Protein AF-A0A2R6DWT8-F1 (afdb_monomer)

Secondary structure (DSSP, 8-state):
-HHHHHHHHHHHHHHHHHHHHS-S--TT--------TTSPP----STTSHHHHHHHHHHHHHHHHHHHHH-TT----SSSTT-SS-----PPP------------

Foldseek 3Di:
DQVQLLVLLLQLLQVLCCVLAVGRDFQCSDDDDDDDPPDDDDDDDHLPDPSNVVSSVVSNVVNVVVQCVQCVVSPHDPDPVRHPPGDDDPDDDDDDDDPDPCPDD

Mean predicted aligned error: 8.73 Å

Radius of gyration: 18.14 Å; Cα contacts (8 Å, |Δi|>4): 80; chains: 1; bounding box: 39×52×40 Å

pLDDT: mean 83.44, std 11.25, range [50.41, 97.12]

Structure (mmCIF, N/CA/C/O backbone):
data_AF-A0A2R6DWT8-F1
#
_entry.id   AF-A0A2R6DWT8-F1
#
loop_
_atom_site.group_PDB
_atom_site.id
_atom_site.type_symbol
_atom_site.label_atom_id
_atom_site.label_alt_id
_atom_site.label_comp_id
_atom_site.label_asym_id
_atom_site.label_entity_id
_atom_site.label_seq_id
_atom_site.pdbx_PDB_ins_code
_atom_site.Cartn_x
_atom_site.Cartn_y
_atom_site.Cartn_z
_atom_site.occupancy
_atom_site.B_iso_or_equiv
_atom_site.auth_seq_id
_atom_site.auth_comp_id
_atom_site.auth_asym_id
_atom_site.auth_atom_id
_atom_site.pdbx_PDB_model_num
ATOM 1 N N . ALA A 1 1 ? 13.412 4.418 -10.534 1.00 82.25 1 ALA A N 1
ATOM 2 C CA . ALA A 1 1 ? 12.204 3.574 -10.669 1.00 82.25 1 ALA A CA 1
ATOM 3 C C . ALA A 1 1 ? 11.811 2.914 -9.344 1.00 82.25 1 ALA A C 1
ATOM 5 O O . ALA A 1 1 ? 10.728 3.207 -8.861 1.00 82.25 1 ALA A O 1
ATOM 6 N N . LEU A 1 2 ? 12.677 2.105 -8.716 1.00 87.69 2 LEU A N 1
ATOM 7 C CA . LEU A 1 2 ? 12.365 1.394 -7.462 1.00 87.69 2 LEU A CA 1
ATOM 8 C C . LEU A 1 2 ? 11.871 2.289 -6.315 1.00 87.69 2 LEU A C 1
ATOM 10 O O . LEU A 1 2 ? 10.858 1.979 -5.703 1.00 87.69 2 LEU A O 1
ATOM 14 N N . ALA A 1 3 ? 12.520 3.432 -6.072 1.00 89.31 3 ALA A N 1
ATOM 15 C CA . ALA A 1 3 ? 12.063 4.389 -5.057 1.00 89.31 3 ALA A CA 1
ATOM 16 C C . ALA A 1 3 ? 10.628 4.889 -5.319 1.00 89.31 3 ALA A C 1
ATOM 18 O O . ALA A 1 3 ? 9.818 4.979 -4.401 1.00 89.31 3 ALA A O 1
ATOM 19 N N . ASN A 1 4 ? 10.277 5.133 -6.586 1.00 90.69 4 ASN A N 1
ATOM 20 C CA . ASN A 1 4 ? 8.916 5.518 -6.962 1.00 90.69 4 ASN A CA 1
ATOM 21 C C . ASN A 1 4 ? 7.932 4.361 -6.730 1.00 90.69 4 ASN A C 1
ATOM 23 O O . ASN A 1 4 ? 6.783 4.602 -6.381 1.00 90.69 4 ASN A O 1
ATOM 27 N N . LEU A 1 5 ? 8.365 3.108 -6.907 1.00 91.31 5 LEU A N 1
ATOM 28 C CA . LEU A 1 5 ? 7.513 1.940 -6.687 1.00 91.31 5 LEU A CA 1
ATOM 29 C C . LEU A 1 5 ? 7.262 1.723 -5.190 1.00 91.31 5 LEU A C 1
ATOM 31 O O . LEU A 1 5 ? 6.131 1.447 -4.802 1.00 91.31 5 LEU A O 1
ATOM 35 N N . VAL A 1 6 ? 8.279 1.952 -4.350 1.00 93.56 6 VAL A N 1
ATOM 36 C CA . VAL A 1 6 ? 8.127 2.022 -2.887 1.00 93.56 6 VAL A CA 1
ATOM 37 C C . VAL A 1 6 ? 7.101 3.092 -2.508 1.00 93.56 6 VAL A C 1
ATOM 39 O O . VAL A 1 6 ? 6.204 2.804 -1.723 1.00 93.56 6 VAL A O 1
ATOM 42 N N . ALA A 1 7 ? 7.179 4.290 -3.098 1.00 92.56 7 ALA A N 1
ATOM 43 C CA . ALA A 1 7 ? 6.215 5.358 -2.833 1.00 92.56 7 ALA A CA 1
ATOM 44 C C . ALA A 1 7 ? 4.779 4.971 -3.235 1.00 92.56 7 ALA A C 1
ATOM 46 O O . ALA A 1 7 ? 3.865 5.131 -2.432 1.00 92.56 7 ALA A O 1
ATOM 47 N N . VAL A 1 8 ? 4.579 4.392 -4.426 1.00 93.50 8 VAL A N 1
ATOM 48 C CA . VAL A 1 8 ? 3.257 3.916 -4.883 1.00 93.50 8 VAL A CA 1
ATOM 49 C C . VAL A 1 8 ? 2.700 2.827 -3.963 1.00 93.50 8 VAL A C 1
ATOM 51 O O . VAL A 1 8 ? 1.513 2.838 -3.635 1.00 93.50 8 VAL A O 1
ATOM 54 N N . ALA A 1 9 ? 3.543 1.889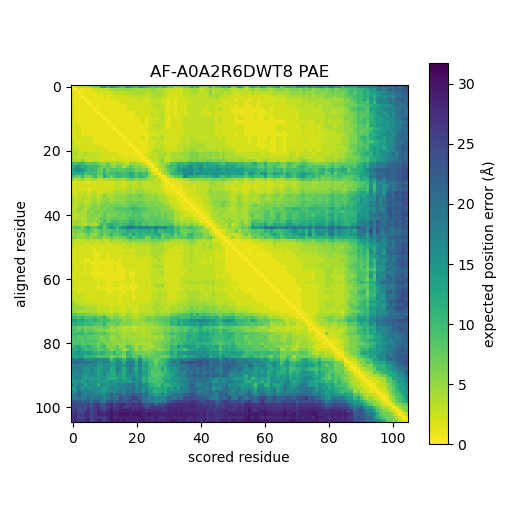 -3.528 1.00 94.12 9 ALA A N 1
ATOM 55 C CA . ALA A 1 9 ? 3.139 0.831 -2.612 1.00 94.12 9 ALA A CA 1
ATOM 56 C C . ALA A 1 9 ? 2.796 1.377 -1.214 1.00 94.12 9 ALA A C 1
ATOM 58 O O . ALA A 1 9 ? 1.779 0.987 -0.644 1.00 94.12 9 ALA A O 1
ATOM 59 N N . ALA A 1 10 ? 3.589 2.312 -0.683 1.00 93.56 10 ALA A N 1
ATOM 60 C CA . ALA A 1 10 ? 3.314 2.967 0.594 1.00 93.56 10 ALA A CA 1
ATOM 61 C C . ALA A 1 10 ? 2.007 3.779 0.552 1.00 93.56 10 ALA A C 1
ATOM 63 O O . ALA A 1 10 ? 1.179 3.645 1.451 1.00 93.56 10 ALA A O 1
ATOM 64 N N . GLU A 1 11 ? 1.772 4.546 -0.519 1.00 94.69 11 GLU A N 1
ATOM 65 C CA . GLU A 1 11 ? 0.519 5.281 -0.740 1.00 94.69 11 GLU A CA 1
ATOM 66 C C . GLU A 1 11 ? -0.683 4.328 -0.789 1.00 94.69 11 GLU A C 1
ATOM 68 O O . GLU A 1 11 ? -1.686 4.546 -0.110 1.00 94.69 11 GLU A O 1
ATOM 73 N N . ALA A 1 12 ? -0.579 3.234 -1.552 1.00 94.94 12 ALA A N 1
ATOM 74 C CA . ALA A 1 12 ? -1.647 2.246 -1.664 1.00 94.94 12 ALA A CA 1
ATOM 75 C C . ALA A 1 12 ? -1.954 1.560 -0.328 1.00 94.94 12 ALA A C 1
ATOM 77 O O . ALA A 1 12 ? -3.128 1.358 -0.004 1.00 94.94 12 ALA A O 1
ATOM 78 N N . LYS A 1 13 ? -0.916 1.223 0.449 1.00 93.62 13 LYS A N 1
ATOM 79 C CA . LYS A 1 13 ? -1.052 0.644 1.788 1.00 93.62 13 LYS A CA 1
ATOM 80 C C . LYS A 1 13 ? -1.790 1.614 2.704 1.00 93.62 13 LYS A C 1
ATOM 82 O O . LYS A 1 13 ? -2.801 1.232 3.287 1.00 93.62 13 LYS A O 1
ATOM 87 N N . ALA A 1 14 ? -1.322 2.860 2.775 1.00 93.56 14 ALA A N 1
ATOM 88 C CA . ALA A 1 14 ? -1.888 3.870 3.657 1.00 93.56 14 ALA A CA 1
ATOM 89 C C . ALA A 1 14 ? -3.342 4.204 3.304 1.00 93.56 14 ALA A C 1
ATOM 91 O O . ALA A 1 14 ? -4.203 4.223 4.179 1.00 93.56 14 ALA A O 1
ATOM 92 N N . ALA A 1 15 ? -3.638 4.388 2.014 1.00 95.69 15 ALA A N 1
ATOM 93 C CA . ALA A 1 15 ? -4.994 4.648 1.540 1.00 95.69 15 ALA A CA 1
ATOM 94 C C . ALA A 1 15 ? -5.945 3.475 1.823 1.00 95.69 15 ALA A C 1
ATOM 96 O O . ALA A 1 15 ? -7.103 3.695 2.171 1.00 95.69 15 ALA A O 1
ATOM 97 N N . THR A 1 16 ? -5.467 2.234 1.687 1.00 95.06 16 THR A N 1
ATOM 98 C CA . THR A 1 16 ? -6.282 1.046 1.979 1.00 95.06 16 THR A CA 1
ATOM 99 C C . THR A 1 16 ? -6.530 0.914 3.478 1.00 95.06 16 THR A C 1
ATOM 101 O O . THR A 1 16 ? -7.676 0.759 3.873 1.00 95.06 16 THR A O 1
ATOM 104 N N . LEU A 1 17 ? -5.500 1.037 4.320 1.00 92.19 17 LEU A N 1
ATOM 105 C CA . LEU A 1 17 ? -5.673 1.000 5.776 1.00 92.19 17 LEU A CA 1
ATOM 106 C C . LEU A 1 17 ? -6.638 2.088 6.251 1.00 92.19 17 LEU A C 1
ATOM 108 O O . LEU A 1 17 ? -7.584 1.784 6.968 1.00 92.19 17 LEU A O 1
ATOM 112 N N . LEU A 1 18 ? -6.469 3.323 5.766 1.00 93.00 18 LEU A N 1
ATOM 113 C CA . LEU A 1 18 ? -7.353 4.431 6.117 1.00 93.00 18 LEU A CA 1
ATOM 114 C C . LEU A 1 18 ? -8.812 4.134 5.751 1.00 93.00 18 LEU A C 1
ATOM 116 O O . LEU A 1 18 ? -9.706 4.441 6.533 1.00 93.00 18 LEU A O 1
ATOM 120 N N . ALA A 1 19 ? -9.052 3.535 4.583 1.00 94.81 19 ALA A N 1
ATOM 121 C CA . ALA A 1 19 ? -10.397 3.199 4.127 1.00 94.81 19 ALA A CA 1
ATOM 122 C C . ALA A 1 19 ? -11.044 2.057 4.929 1.00 94.81 19 ALA A C 1
ATOM 124 O O . ALA A 1 19 ? -12.252 2.086 5.139 1.00 94.81 19 ALA A O 1
ATOM 125 N N . GLU A 1 20 ? -10.265 1.060 5.353 1.00 93.06 20 GLU A N 1
ATOM 126 C CA . GLU A 1 20 ? -10.785 -0.121 6.056 1.00 93.06 20 GLU A CA 1
ATOM 127 C C . GLU A 1 20 ? -10.908 0.111 7.573 1.00 93.06 20 GLU A C 1
ATOM 129 O O . GLU A 1 20 ? -11.838 -0.393 8.194 1.00 93.06 20 GLU A O 1
ATOM 134 N N . THR A 1 21 ? -9.989 0.869 8.183 1.00 89.31 21 THR A N 1
ATOM 135 C CA . THR A 1 21 ? -9.87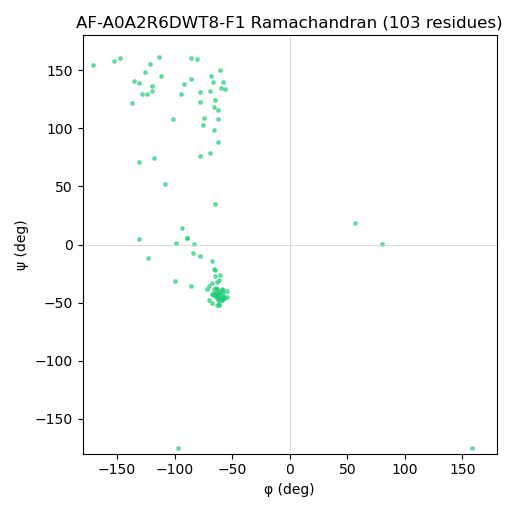0 0.972 9.651 1.00 89.31 21 THR A CA 1
ATOM 136 C C . THR A 1 21 ? -9.978 2.395 10.194 1.00 89.31 21 THR A C 1
ATOM 138 O O . THR A 1 21 ? -10.074 2.574 11.404 1.00 89.31 21 THR A O 1
ATOM 141 N N . GLY A 1 22 ? -9.932 3.419 9.337 1.00 89.81 22 GLY A N 1
ATOM 142 C CA . GLY A 1 22 ? -9.845 4.818 9.764 1.00 89.81 22 GLY A CA 1
ATOM 143 C C . GLY A 1 22 ? -8.436 5.276 10.164 1.00 89.81 22 GLY A C 1
ATOM 144 O O . GLY A 1 22 ? -8.255 6.450 10.485 1.00 89.81 22 GLY A O 1
ATOM 145 N N . PHE A 1 23 ? -7.422 4.404 10.086 1.00 86.50 23 PHE A N 1
ATOM 146 C CA . PHE A 1 23 ? -6.028 4.729 10.409 1.00 86.50 23 PHE A CA 1
ATOM 147 C C . PHE A 1 23 ? -5.114 4.513 9.195 1.00 86.50 23 PHE A C 1
ATOM 149 O O . PHE A 1 23 ? -5.167 3.456 8.576 1.00 86.50 23 PHE A O 1
ATOM 156 N N . PRO A 1 24 ? -4.231 5.465 8.841 1.00 85.00 24 PRO A N 1
ATOM 157 C CA . PRO A 1 24 ? -3.460 5.400 7.598 1.00 85.00 24 PRO A CA 1
ATOM 158 C C . PRO A 1 24 ? -2.198 4.533 7.678 1.00 85.00 24 PRO A C 1
ATOM 160 O O . PRO A 1 24 ? -1.459 4.462 6.702 1.00 85.00 24 PRO A O 1
ATOM 163 N N . GLY A 1 25 ? -1.897 3.913 8.816 1.00 76.25 25 GLY A N 1
ATOM 164 C CA . GLY A 1 25 ? -0.606 3.265 9.012 1.00 76.25 25 GLY A CA 1
ATOM 165 C C . GLY A 1 25 ? -0.655 2.113 9.993 1.00 76.25 25 GLY A C 1
ATOM 166 O O . GLY A 1 25 ? -1.539 2.025 10.846 1.00 76.25 25 GLY A O 1
ATOM 167 N N . THR A 1 26 ? 0.332 1.234 9.860 1.00 70.94 26 THR A N 1
ATOM 168 C CA . THR A 1 26 ? 0.71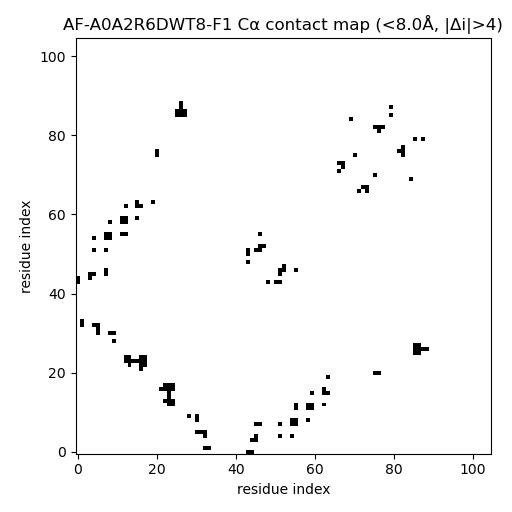3 0.312 10.922 1.00 70.94 26 THR A CA 1
ATOM 169 C C . THR A 1 26 ? 2.097 0.681 11.407 1.00 70.94 26 THR A C 1
ATOM 171 O O . THR A 1 26 ? 2.902 1.318 10.748 1.00 70.94 26 THR A O 1
ATOM 174 N N . THR A 1 27 ? 2.456 0.219 12.578 1.00 64.12 27 THR A N 1
ATOM 175 C CA . THR A 1 27 ? 3.738 0.582 13.182 1.00 64.12 27 THR A CA 1
ATOM 176 C C . THR A 1 27 ? 4.960 0.025 12.459 1.00 64.12 27 THR A C 1
ATOM 178 O O . THR A 1 27 ? 6.090 0.436 12.705 1.00 64.12 27 THR A O 1
ATOM 181 N N . THR A 1 28 ? 4.746 -0.939 11.568 1.00 64.69 28 THR A N 1
ATOM 182 C CA . THR A 1 28 ? 5.760 -1.491 10.673 1.00 64.69 28 THR A CA 1
ATOM 183 C C . THR A 1 28 ? 5.473 -1.016 9.251 1.00 64.69 28 THR A C 1
ATOM 185 O O . THR A 1 28 ? 5.389 -1.826 8.336 1.00 64.69 28 THR A O 1
ATOM 188 N N . ASP A 1 29 ? 5.299 0.290 9.025 1.00 69.00 29 ASP A N 1
ATOM 189 C CA . ASP A 1 29 ? 5.157 0.899 7.686 1.00 69.00 29 ASP A CA 1
ATOM 190 C C . ASP A 1 29 ? 6.421 0.777 6.803 1.00 69.00 29 ASP A C 1
ATOM 192 O O . ASP A 1 29 ? 6.743 1.639 5.993 1.00 69.00 29 ASP A O 1
ATOM 196 N N . ALA A 1 30 ? 7.140 -0.339 6.925 1.00 81.88 30 ALA A N 1
ATOM 197 C CA . ALA A 1 30 ? 8.207 -0.743 6.041 1.00 81.88 30 ALA A CA 1
ATOM 198 C C . ALA A 1 30 ? 7.625 -1.326 4.747 1.00 81.88 30 ALA A C 1
ATOM 200 O O . ALA A 1 30 ? 6.764 -2.208 4.759 1.00 81.88 30 ALA A O 1
ATOM 201 N N . VAL A 1 31 ? 8.152 -0.845 3.626 1.00 88.62 31 VAL A N 1
ATOM 202 C CA . VAL A 1 31 ? 7.897 -1.374 2.289 1.00 88.62 31 VAL A CA 1
ATOM 203 C C . VAL A 1 31 ? 9.245 -1.718 1.678 1.00 88.62 31 VAL A C 1
ATOM 205 O O . VAL A 1 31 ? 10.159 -0.895 1.669 1.00 88.62 31 VAL A O 1
ATOM 208 N N . VAL A 1 32 ? 9.361 -2.935 1.158 1.00 89.81 32 VAL A N 1
ATOM 209 C CA . VAL A 1 32 ? 10.538 -3.395 0.421 1.00 89.81 32 VAL A CA 1
ATOM 210 C C . VAL A 1 32 ? 1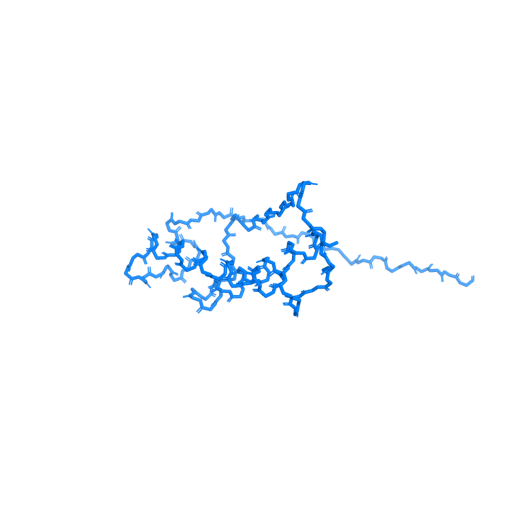0.095 -3.761 -0.985 1.00 89.81 32 VAL A C 1
ATOM 212 O O . VAL A 1 32 ? 9.060 -4.396 -1.172 1.00 89.81 32 VAL A O 1
ATOM 215 N N . VAL A 1 33 ? 10.883 -3.349 -1.971 1.00 90.69 33 VAL A N 1
ATOM 216 C CA . VAL A 1 33 ? 10.669 -3.675 -3.379 1.00 90.69 33 VAL A CA 1
ATOM 217 C C . VAL A 1 33 ? 11.974 -4.232 -3.926 1.00 90.69 33 VAL A C 1
ATOM 219 O O . VAL A 1 33 ? 13.027 -3.619 -3.761 1.00 90.69 33 VAL A O 1
ATOM 222 N N . GLY A 1 34 ? 11.889 -5.387 -4.577 1.00 89.00 34 GLY A N 1
ATOM 223 C CA . GLY A 1 34 ? 12.981 -5.996 -5.326 1.00 89.00 34 GLY A CA 1
ATOM 224 C C . GLY A 1 34 ? 12.582 -6.190 -6.785 1.00 89.00 34 GLY A C 1
ATOM 225 O O . GLY A 1 34 ? 11.397 -6.288 -7.099 1.00 89.00 34 GLY A O 1
ATOM 226 N N . CYS A 1 35 ? 13.578 -6.244 -7.663 1.00 88.56 35 CYS A N 1
ATOM 227 C CA . CYS A 1 35 ? 13.413 -6.690 -9.042 1.00 88.56 35 CYS A CA 1
ATOM 228 C C . CYS A 1 35 ? 14.151 -8.013 -9.220 1.00 88.56 35 CYS A C 1
ATOM 230 O O . CYS A 1 35 ? 15.217 -8.202 -8.633 1.00 88.56 35 CYS A O 1
ATOM 232 N N . ASP A 1 36 ? 13.589 -8.891 -10.044 1.00 89.44 36 ASP A N 1
ATOM 233 C CA . ASP A 1 36 ? 14.302 -10.056 -10.557 1.00 89.44 36 ASP A CA 1
ATOM 234 C C . ASP A 1 36 ? 15.450 -9.569 -11.464 1.00 89.44 36 ASP A C 1
ATOM 236 O O . ASP A 1 36 ? 15.166 -8.869 -12.442 1.00 89.44 36 ASP A O 1
ATOM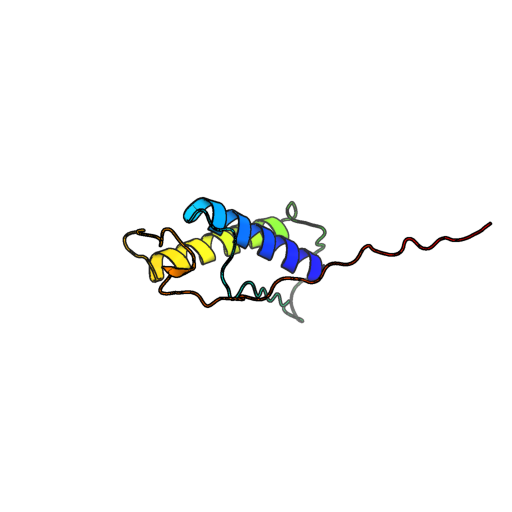 240 N N . PRO A 1 37 ? 16.727 -9.855 -11.139 1.00 88.19 37 PRO A N 1
ATOM 241 C CA . PRO A 1 37 ? 17.858 -9.406 -11.946 1.00 88.19 37 PRO A CA 1
ATOM 242 C C . PRO A 1 37 ? 17.887 -10.034 -13.346 1.00 88.19 37 PRO A C 1
ATOM 244 O O . PRO A 1 37 ? 18.483 -9.436 -14.240 1.00 88.19 37 PRO A O 1
ATOM 247 N N . ASP A 1 38 ? 17.236 -11.187 -13.535 1.00 93.06 38 ASP A N 1
ATOM 248 C CA . ASP A 1 38 ? 17.165 -11.904 -14.812 1.00 93.06 38 ASP A CA 1
ATOM 249 C C . ASP A 1 38 ? 15.841 -11.637 -15.563 1.00 93.06 38 ASP A C 1
ATOM 251 O O . ASP A 1 38 ? 15.606 -12.188 -16.640 1.00 93.06 38 ASP A O 1
ATOM 255 N N . GLY A 1 39 ? 14.961 -10.797 -15.005 1.00 87.50 39 GLY A N 1
ATOM 256 C CA . GLY A 1 39 ? 13.651 -10.478 -15.572 1.00 87.50 39 GLY A CA 1
ATOM 257 C C . GLY A 1 39 ? 13.681 -9.430 -16.692 1.00 87.50 39 GLY A C 1
ATOM 258 O O . GLY A 1 39 ? 14.595 -8.612 -16.797 1.00 87.50 39 GLY A O 1
ATOM 259 N N . GLU A 1 40 ? 12.619 -9.406 -17.505 1.00 88.12 40 GLU A N 1
ATOM 260 C CA . GLU A 1 40 ? 12.465 -8.433 -18.594 1.00 88.12 40 GLU A CA 1
ATOM 261 C C . GLU A 1 40 ? 12.342 -6.987 -18.065 1.00 88.12 40 GLU A C 1
ATOM 263 O O . GLU A 1 40 ? 11.436 -6.689 -17.274 1.00 88.12 40 GLU A O 1
ATOM 268 N N . PRO A 1 41 ? 13.205 -6.050 -18.507 1.00 83.88 41 PRO A N 1
ATOM 269 C CA . PRO A 1 41 ? 13.133 -4.659 -18.082 1.00 83.88 41 PRO A CA 1
ATOM 270 C C . PRO A 1 41 ? 11.868 -3.965 -18.587 1.00 83.88 41 PRO A C 1
ATOM 272 O O . PRO A 1 41 ? 11.490 -4.071 -19.752 1.00 83.88 41 PRO A O 1
ATOM 275 N N . ALA A 1 42 ? 11.260 -3.146 -17.734 1.00 83.88 42 ALA A N 1
ATOM 276 C CA . ALA A 1 42 ? 10.089 -2.358 -18.089 1.00 83.88 42 ALA A CA 1
ATOM 277 C C . ALA A 1 42 ? 10.214 -0.918 -17.583 1.00 83.88 42 ALA A C 1
ATOM 279 O O . ALA A 1 42 ? 10.702 -0.648 -16.482 1.00 83.88 42 ALA A O 1
ATOM 280 N N . ALA A 1 43 ? 9.763 0.028 -18.407 1.00 79.44 43 ALA A N 1
ATOM 281 C CA . ALA A 1 43 ? 9.756 1.435 -18.041 1.00 79.44 43 ALA A CA 1
ATOM 282 C C . ALA A 1 43 ? 8.713 1.697 -16.945 1.00 79.44 43 ALA A C 1
ATOM 284 O O . ALA A 1 43 ? 7.552 1.303 -17.057 1.00 79.44 43 ALA A O 1
ATOM 285 N N . PHE A 1 44 ? 9.123 2.413 -15.899 1.00 78.31 44 PHE A N 1
ATOM 286 C CA . PHE A 1 44 ? 8.253 2.770 -14.785 1.00 78.31 44 PHE A CA 1
ATOM 287 C C . PHE A 1 44 ? 8.453 4.229 -14.372 1.00 78.31 44 PHE A C 1
ATOM 289 O O . PHE A 1 44 ? 9.554 4.624 -13.979 1.00 78.31 44 PHE A O 1
ATOM 296 N N . SER A 1 45 ? 7.370 5.011 -14.415 1.00 72.44 45 SER A N 1
ATOM 297 C CA . SER A 1 45 ? 7.357 6.424 -14.012 1.00 72.44 45 SER A CA 1
ATOM 298 C C . SER A 1 45 ? 6.214 6.809 -13.064 1.00 72.44 45 SER A C 1
ATOM 300 O O . SER A 1 45 ? 6.114 7.980 -12.710 1.00 72.44 45 SER A O 1
ATOM 302 N N . GLY A 1 46 ? 5.380 5.868 -12.598 1.00 75.75 46 GLY A N 1
ATOM 303 C CA . GLY A 1 46 ? 4.312 6.192 -11.646 1.00 75.75 46 GLY A CA 1
ATOM 304 C C . GLY A 1 46 ? 3.154 5.197 -11.585 1.00 75.75 46 GLY A C 1
ATOM 305 O O . GLY A 1 46 ? 3.157 4.153 -12.240 1.00 75.75 46 GLY A O 1
ATOM 306 N N . SER A 1 47 ? 2.144 5.550 -10.789 1.00 72.25 47 SER A N 1
ATOM 307 C CA . SER A 1 47 ? 0.989 4.709 -10.440 1.00 72.25 47 SER A CA 1
ATOM 308 C C . SER A 1 47 ? 0.054 4.369 -11.606 1.00 72.25 47 SER A C 1
ATOM 310 O O . SER A 1 47 ? -0.661 3.379 -11.514 1.00 72.25 47 SER A O 1
ATOM 312 N N . ALA A 1 48 ? 0.072 5.146 -12.694 1.00 80.56 48 ALA A N 1
ATOM 313 C CA . ALA A 1 48 ? -0.745 4.920 -13.894 1.00 80.56 48 ALA A CA 1
ATOM 314 C C . ALA A 1 48 ? -0.077 4.008 -14.946 1.00 80.56 48 ALA A C 1
ATOM 316 O O . ALA A 1 48 ? -0.578 3.857 -16.056 1.00 80.56 48 ALA A O 1
ATOM 317 N N . THR A 1 49 ? 1.081 3.430 -14.626 1.00 88.19 49 THR A N 1
ATOM 318 C CA . THR A 1 49 ? 1.723 2.407 -15.465 1.00 88.19 49 THR A CA 1
ATOM 319 C C . THR A 1 49 ? 1.175 1.023 -15.124 1.00 88.19 49 THR A C 1
ATOM 321 O O . THR A 1 49 ? 0.696 0.823 -14.012 1.00 88.19 49 THR A O 1
ATOM 324 N N . ALA A 1 50 ? 1.329 0.040 -16.017 1.00 88.38 50 ALA A N 1
ATOM 325 C CA . ALA A 1 50 ? 0.921 -1.342 -15.738 1.00 88.38 50 ALA A CA 1
ATOM 326 C C . ALA A 1 50 ? 1.550 -1.898 -14.443 1.00 88.38 50 ALA A C 1
ATOM 328 O O . ALA A 1 50 ? 0.872 -2.537 -13.643 1.00 88.38 50 ALA A O 1
ATOM 329 N N . ILE A 1 51 ? 2.831 -1.592 -14.189 1.00 89.88 51 ILE A N 1
ATOM 330 C CA . ILE A 1 51 ? 3.513 -1.977 -12.941 1.00 89.88 51 ILE A CA 1
ATOM 331 C C . ILE A 1 51 ? 2.912 -1.245 -11.738 1.00 89.88 51 ILE A C 1
ATOM 333 O O . ILE A 1 51 ? 2.695 -1.851 -10.692 1.00 89.88 51 ILE A O 1
ATOM 337 N N . GLY A 1 52 ? 2.648 0.058 -11.872 1.00 91.06 52 GLY A N 1
ATOM 338 C CA . GLY A 1 52 ? 2.048 0.863 -10.810 1.00 91.06 52 GLY A CA 1
ATOM 339 C C . GLY A 1 52 ? 0.648 0.383 -10.438 1.00 91.06 52 GLY A C 1
ATOM 340 O O . GLY A 1 52 ? 0.351 0.231 -9.256 1.00 91.06 52 GLY A O 1
ATOM 341 N N . GLU A 1 53 ? -0.186 0.091 -11.432 1.00 92.00 53 GLU A N 1
ATOM 342 C CA . GLU A 1 53 ? -1.529 -0.450 -11.241 1.00 92.00 53 GLU A CA 1
ATOM 343 C C . GLU A 1 53 ? -1.479 -1.813 -10.545 1.00 92.00 53 GLU A C 1
ATOM 345 O O . GLU A 1 53 ? -2.106 -1.984 -9.496 1.00 92.00 53 GLU A O 1
ATOM 350 N N . ALA A 1 54 ? -0.668 -2.741 -11.065 1.00 92.56 54 ALA A N 1
ATOM 351 C CA . ALA A 1 54 ? -0.491 -4.063 -10.475 1.00 92.56 54 ALA A CA 1
ATOM 352 C C . ALA A 1 54 ? -0.022 -3.972 -9.015 1.00 92.56 54 ALA A C 1
ATOM 354 O O . ALA A 1 54 ? -0.597 -4.614 -8.139 1.00 92.56 54 ALA A O 1
ATOM 355 N N . ALA A 1 55 ? 0.960 -3.115 -8.722 1.00 93.12 55 ALA A N 1
ATOM 356 C CA . ALA A 1 55 ? 1.445 -2.911 -7.362 1.00 93.12 55 ALA A CA 1
ATOM 357 C C . ALA A 1 55 ? 0.339 -2.418 -6.415 1.00 93.12 55 ALA A C 1
ATOM 359 O O . ALA A 1 55 ? 0.212 -2.932 -5.305 1.00 93.12 55 ALA A O 1
ATOM 360 N N . ARG A 1 56 ? -0.499 -1.464 -6.844 1.00 93.94 56 ARG A N 1
ATOM 361 C CA . ARG A 1 56 ? -1.606 -0.950 -6.017 1.00 93.94 56 ARG A CA 1
ATOM 362 C C . ARG A 1 56 ? -2.657 -2.017 -5.732 1.00 93.94 56 ARG A C 1
ATOM 364 O O . ARG A 1 56 ? -3.131 -2.093 -4.600 1.00 93.94 56 ARG A O 1
ATOM 371 N N . VAL A 1 57 ? -3.017 -2.820 -6.736 1.00 96.19 57 VAL A N 1
ATOM 372 C CA . VAL A 1 57 ? -3.972 -3.929 -6.576 1.00 96.19 57 VAL A CA 1
ATOM 373 C C . VAL A 1 57 ? -3.412 -4.963 -5.600 1.00 96.19 57 VAL A C 1
ATOM 375 O O . VAL A 1 57 ? -4.053 -5.248 -4.591 1.00 96.19 57 VAL A O 1
ATOM 378 N N . CYS A 1 58 ? -2.179 -5.428 -5.821 1.00 95.62 58 CYS A N 1
ATOM 379 C CA . CYS A 1 58 ? -1.524 -6.407 -4.953 1.00 95.62 58 CYS A CA 1
ATOM 380 C C . CYS A 1 58 ? -1.417 -5.926 -3.500 1.00 95.62 58 CYS A C 1
ATOM 382 O O . CYS A 1 58 ? -1.710 -6.682 -2.571 1.00 95.62 58 CYS A O 1
ATOM 384 N N . VAL A 1 59 ? -1.015 -4.669 -3.281 1.00 95.56 59 VAL A N 1
ATOM 385 C CA . VAL A 1 59 ? -0.909 -4.097 -1.931 1.00 95.56 59 VAL A CA 1
ATOM 386 C C . VAL A 1 59 ? -2.276 -4.028 -1.259 1.00 95.56 59 VAL A C 1
ATOM 388 O O . VAL A 1 59 ? -2.401 -4.431 -0.103 1.00 95.56 59 VAL A O 1
ATOM 391 N N . ARG A 1 60 ? -3.309 -3.562 -1.969 1.00 95.81 60 ARG A N 1
ATOM 392 C CA . ARG A 1 60 ? -4.671 -3.467 -1.431 1.00 95.81 60 ARG A CA 1
ATOM 393 C C . ARG A 1 60 ? -5.199 -4.831 -0.986 1.00 95.81 60 ARG A C 1
ATOM 395 O O . ARG A 1 60 ? -5.705 -4.953 0.128 1.00 95.81 60 ARG A O 1
ATOM 402 N N . ASP A 1 61 ? -5.045 -5.848 -1.827 1.00 97.12 61 ASP A N 1
ATOM 403 C CA . ASP A 1 61 ? -5.512 -7.204 -1.525 1.00 97.12 61 ASP A CA 1
ATOM 404 C C . ASP A 1 61 ? -4.740 -7.809 -0.351 1.00 97.12 61 ASP A C 1
ATOM 406 O O . ASP A 1 61 ? -5.335 -8.373 0.568 1.00 97.12 61 ASP A O 1
ATOM 410 N N . THR A 1 62 ? -3.422 -7.605 -0.314 1.00 94.00 62 THR A N 1
ATOM 411 C CA . THR A 1 62 ? -2.571 -8.076 0.787 1.00 94.00 62 THR A CA 1
ATOM 412 C C . THR A 1 62 ? -2.953 -7.433 2.121 1.00 94.00 62 THR A C 1
ATOM 414 O O . THR A 1 62 ? -3.012 -8.124 3.141 1.00 94.00 62 THR A O 1
ATOM 417 N N . VAL A 1 63 ? -3.225 -6.123 2.140 1.00 92.31 63 VAL A N 1
ATOM 418 C CA . VAL A 1 63 ? -3.653 -5.408 3.353 1.00 92.31 63 VAL A CA 1
ATOM 419 C C . VAL A 1 63 ? -4.981 -5.962 3.861 1.00 92.31 63 VAL A C 1
ATOM 421 O O . VAL A 1 63 ? -5.083 -6.294 5.040 1.00 92.31 63 VAL A O 1
ATOM 424 N N . ARG A 1 64 ? -5.971 -6.141 2.981 1.00 93.75 64 ARG A N 1
ATOM 425 C CA . ARG A 1 64 ? -7.275 -6.708 3.360 1.00 93.75 64 ARG A CA 1
ATOM 426 C C . ARG A 1 64 ? -7.163 -8.131 3.880 1.00 93.75 64 ARG A C 1
ATOM 428 O O . ARG A 1 64 ? -7.713 -8.426 4.934 1.00 93.75 64 ARG A O 1
ATOM 435 N N . ALA A 1 65 ? -6.407 -8.989 3.198 1.00 93.88 65 ALA A N 1
ATOM 436 C CA . ALA A 1 65 ? -6.158 -10.352 3.661 1.00 93.88 65 ALA A CA 1
ATOM 437 C C . ALA A 1 65 ? -5.457 -10.362 5.032 1.00 93.88 65 ALA A C 1
ATOM 439 O O . ALA A 1 65 ? -5.810 -11.141 5.917 1.00 93.88 65 ALA A O 1
ATOM 440 N N . SER A 1 66 ? -4.500 -9.452 5.246 1.00 90.25 66 SER A N 1
ATOM 441 C CA . SER A 1 66 ? -3.792 -9.313 6.525 1.00 90.25 66 SER A CA 1
ATOM 442 C C . SER A 1 66 ? -4.703 -8.849 7.662 1.00 90.25 66 SER A C 1
ATOM 444 O O . SER A 1 66 ? -4.532 -9.318 8.791 1.00 90.25 66 SER A O 1
ATOM 446 N N . LEU A 1 67 ? -5.643 -7.941 7.372 1.00 90.25 67 LEU A N 1
ATOM 447 C CA . LEU A 1 67 ? -6.667 -7.483 8.309 1.00 90.25 67 LEU A CA 1
ATOM 448 C C . LEU A 1 67 ? -7.648 -8.610 8.632 1.00 90.25 67 LEU A C 1
ATOM 450 O O . LEU A 1 67 ? -7.827 -8.913 9.802 1.00 90.25 67 LEU A O 1
ATOM 454 N N . GLN A 1 68 ? -8.200 -9.289 7.625 1.00 92.00 68 GLN A N 1
ATOM 455 C CA . GLN A 1 68 ? -9.124 -10.418 7.809 1.00 92.00 68 GLN A CA 1
ATOM 456 C C . GLN A 1 68 ? -8.498 -11.561 8.613 1.00 92.00 68 GLN A C 1
ATOM 458 O O . GLN A 1 68 ? -9.152 -12.155 9.462 1.00 92.00 68 GLN A O 1
ATOM 463 N N . SER A 1 69 ? -7.213 -11.848 8.394 1.00 90.19 69 SER A N 1
ATOM 464 C CA . SER A 1 69 ? -6.498 -12.872 9.160 1.00 90.19 69 SER A CA 1
ATOM 465 C C . SER A 1 69 ? -6.360 -12.534 10.650 1.00 90.19 69 SER A C 1
ATOM 467 O O . SER A 1 69 ? -6.186 -13.452 11.446 1.00 90.19 69 SER A O 1
ATOM 469 N N . ARG A 1 70 ? -6.357 -11.248 11.019 1.00 88.38 70 ARG A N 1
ATOM 470 C CA . ARG A 1 70 ? -6.173 -10.765 12.401 1.00 88.38 70 ARG A CA 1
ATOM 471 C C . ARG A 1 70 ? -7.489 -10.395 13.079 1.00 88.38 70 ARG A C 1
ATOM 473 O O . ARG A 1 70 ? -7.622 -10.542 14.284 1.00 88.38 70 ARG A O 1
ATOM 480 N N . TYR A 1 71 ? -8.443 -9.932 12.287 1.00 88.62 71 TYR A N 1
ATOM 481 C CA . TYR A 1 71 ? -9.748 -9.443 12.700 1.00 88.62 71 TYR A CA 1
ATOM 482 C C . TYR A 1 71 ? -10.814 -10.123 11.828 1.00 88.62 71 TYR A C 1
ATOM 484 O O . TYR A 1 71 ? -11.389 -9.479 10.946 1.00 88.62 71 TYR A O 1
ATOM 492 N N . PRO A 1 72 ? -11.061 -11.434 12.022 1.00 88.19 72 PRO A N 1
ATOM 493 C CA . PRO A 1 72 ? -11.968 -12.205 11.168 1.00 88.19 72 PRO A CA 1
ATOM 494 C C . PRO A 1 72 ? -13.405 -11.670 11.194 1.00 88.19 72 PRO A C 1
ATOM 496 O O . PRO A 1 72 ? -14.093 -11.708 10.176 1.00 88.19 72 PRO A O 1
ATOM 499 N N . ASP A 1 73 ? -13.824 -11.092 12.321 1.00 89.69 73 ASP A N 1
ATOM 500 C CA . ASP A 1 73 ? -15.153 -10.499 12.501 1.00 89.69 73 ASP A CA 1
ATOM 501 C C . ASP A 1 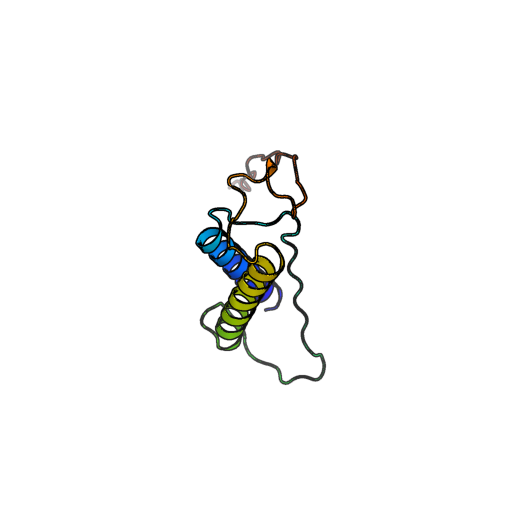73 ? -15.217 -9.015 12.094 1.00 89.69 73 ASP A C 1
ATOM 503 O O . ASP A 1 73 ? -16.238 -8.361 12.294 1.00 89.69 73 ASP A O 1
ATOM 507 N N . GLN A 1 74 ? -14.132 -8.463 11.529 1.00 82.06 74 GLN A N 1
ATOM 508 C CA . GLN A 1 74 ? -13.999 -7.049 11.131 1.00 82.06 74 GLN A CA 1
ATOM 509 C C . GLN A 1 74 ? -14.244 -6.042 12.270 1.00 82.06 74 GLN A C 1
ATOM 511 O O . GLN A 1 74 ? -14.465 -4.855 12.038 1.00 82.06 74 GLN A O 1
ATOM 516 N N . SER A 1 75 ? -14.161 -6.495 13.519 1.00 86.44 75 SER A N 1
ATOM 517 C CA . SER A 1 75 ? -14.151 -5.642 14.702 1.00 86.44 75 SER A CA 1
ATOM 518 C C . SER A 1 75 ? -12.764 -5.018 14.867 1.00 86.44 75 SER A C 1
ATOM 520 O O . SER A 1 75 ? -11.945 -5.487 15.663 1.00 86.44 75 SER A O 1
ATOM 522 N N . PHE A 1 76 ? -12.464 -4.004 14.054 1.00 86.50 76 PHE A N 1
ATOM 523 C CA . PHE A 1 76 ? -11.200 -3.285 14.155 1.00 86.50 76 PHE A CA 1
ATOM 524 C C . PHE A 1 76 ? -11.141 -2.462 15.454 1.00 86.50 76 PHE A C 1
ATOM 526 O O . PHE A 1 76 ? -12.164 -1.932 15.890 1.00 86.50 76 PHE A O 1
ATOM 533 N N . PRO A 1 77 ? -9.958 -2.334 16.077 1.00 83.25 77 PRO A N 1
ATOM 534 C CA . PRO A 1 77 ? -9.771 -1.476 17.242 1.00 83.25 77 PRO A CA 1
ATOM 535 C C . PRO A 1 77 ? -10.148 -0.018 16.946 1.00 83.25 77 PRO A C 1
ATOM 537 O O . PRO A 1 77 ? -9.792 0.518 15.899 1.00 83.25 77 PRO A O 1
ATOM 540 N N . GLU A 1 78 ? -10.809 0.645 17.896 1.00 86.00 78 GLU A N 1
ATOM 541 C CA . GLU A 1 78 ? -11.213 2.058 17.773 1.00 86.00 78 GLU A CA 1
ATOM 542 C C . GLU A 1 78 ? -10.057 3.045 18.012 1.00 86.00 78 GLU A C 1
ATOM 544 O O . GLU A 1 78 ? -10.190 4.247 17.786 1.00 86.00 78 GLU A O 1
ATOM 549 N N . SER A 1 79 ? -8.912 2.551 18.486 1.00 79.81 79 SER A N 1
ATOM 550 C CA . SER A 1 79 ? -7.701 3.337 18.697 1.00 79.81 79 SER A CA 1
ATOM 551 C C . SER A 1 79 ? -6.451 2.502 18.455 1.00 79.81 79 SER A C 1
ATOM 553 O O . SER A 1 79 ? -6.471 1.270 18.515 1.00 79.81 79 SER A O 1
ATOM 555 N N . VAL A 1 80 ? -5.332 3.191 18.226 1.00 73.81 80 VAL A N 1
ATOM 556 C CA . VAL A 1 80 ? -4.017 2.551 18.104 1.00 73.81 80 VAL A CA 1
ATOM 557 C C . VAL A 1 80 ? -3.624 1.880 19.423 1.00 73.81 80 VAL A C 1
ATOM 559 O O . VAL A 1 80 ? -3.068 0.789 19.410 1.00 73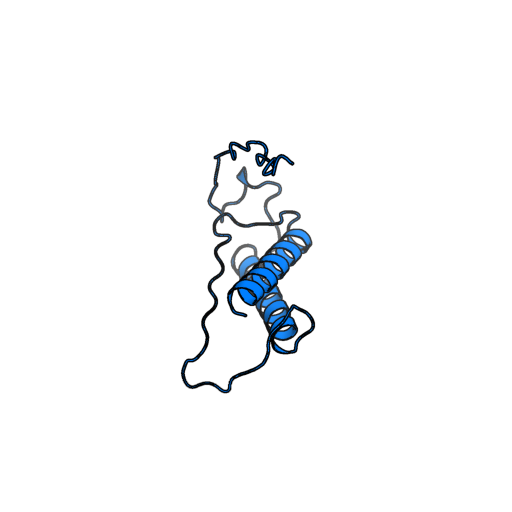.81 80 VAL A O 1
ATOM 562 N N . GLU A 1 81 ? -3.945 2.493 20.564 1.00 76.62 81 GLU A N 1
ATOM 563 C CA . GLU A 1 81 ? -3.681 1.939 21.896 1.00 76.62 81 GLU A CA 1
ATOM 564 C C . GLU A 1 81 ? -4.441 0.635 22.165 1.00 76.62 81 GLU A C 1
ATOM 566 O O . GLU A 1 81 ? -3.939 -0.224 22.886 1.00 76.62 81 GLU A O 1
ATOM 571 N N . ALA A 1 82 ? -5.639 0.488 21.597 1.00 79.00 82 ALA A N 1
ATOM 572 C CA . ALA A 1 82 ? -6.461 -0.709 21.740 1.00 79.00 82 ALA A CA 1
ATOM 573 C C . ALA A 1 82 ? -6.081 -1.820 20.747 1.00 79.00 82 ALA A C 1
ATOM 575 O O . ALA A 1 82 ? -6.620 -2.926 20.824 1.00 79.00 82 ALA A O 1
ATOM 576 N N . ALA A 1 83 ? -5.182 -1.550 19.796 1.00 77.00 83 ALA A N 1
ATOM 577 C CA . ALA A 1 83 ? -4.807 -2.524 18.788 1.00 77.00 83 ALA A CA 1
ATOM 578 C C . ALA A 1 83 ? -3.901 -3.619 19.365 1.00 77.00 83 ALA A C 1
ATOM 580 O O . ALA A 1 83 ? -2.714 -3.410 19.599 1.00 77.00 83 ALA A O 1
ATOM 581 N N . GLU A 1 84 ? -4.450 -4.830 19.507 1.00 73.25 84 GLU A N 1
ATOM 582 C CA . GLU A 1 84 ? -3.698 -6.031 19.913 1.00 73.25 84 GLU A CA 1
ATOM 583 C C . GLU A 1 84 ? -2.570 -6.382 18.924 1.00 73.25 84 GLU A C 1
ATOM 585 O O . GLU A 1 84 ? -1.553 -6.982 19.279 1.00 73.25 84 GLU A O 1
ATOM 590 N N . HIS A 1 85 ? -2.730 -5.984 17.661 1.00 70.69 85 HIS A N 1
ATOM 591 C CA . HIS A 1 85 ? -1.801 -6.277 16.580 1.00 70.69 85 HIS A CA 1
ATOM 592 C C . HIS A 1 85 ? -1.216 -4.987 15.995 1.00 70.69 85 HIS A C 1
ATOM 594 O O . HIS A 1 85 ? -1.552 -4.565 14.890 1.00 70.69 85 HIS A O 1
ATOM 600 N N . GLY A 1 86 ? -0.297 -4.380 16.744 1.00 61.47 86 GLY A N 1
ATOM 601 C CA . GLY A 1 86 ? 0.503 -3.225 16.339 1.00 61.47 86 GLY A CA 1
ATOM 602 C C . GLY A 1 86 ? 1.602 -2.945 17.367 1.00 61.47 86 GLY A C 1
ATOM 603 O O . GLY A 1 86 ? 1.484 -3.321 18.527 1.00 61.47 86 GLY A O 1
ATOM 604 N N . SER A 1 87 ? 2.700 -2.314 16.959 1.00 58.47 87 SER A N 1
ATOM 605 C CA . SER A 1 87 ? 3.629 -1.663 17.898 1.00 58.47 87 SER A CA 1
ATOM 606 C C . SER A 1 87 ? 3.322 -0.153 17.984 1.00 58.47 87 SER A C 1
ATOM 608 O O . SER A 1 87 ? 2.357 0.320 17.394 1.00 58.47 87 SER A O 1
ATOM 610 N N . ARG A 1 88 ? 4.086 0.672 18.697 1.00 61.06 88 ARG A N 1
ATOM 611 C CA . ARG A 1 88 ? 3.923 2.141 18.652 1.00 61.06 88 ARG A CA 1
ATOM 612 C C . ARG A 1 88 ? 5.280 2.791 18.424 1.00 61.06 88 ARG A C 1
ATOM 614 O O . ARG A 1 88 ? 6.260 2.355 19.019 1.00 61.06 88 ARG A O 1
ATOM 621 N N . VAL A 1 89 ? 5.335 3.827 17.586 1.00 53.91 89 VAL A N 1
ATOM 622 C CA . VAL A 1 89 ? 6.419 4.815 17.645 1.00 53.91 89 VAL A CA 1
ATOM 623 C C . VAL A 1 89 ? 5.838 6.029 18.355 1.00 53.91 89 VAL A C 1
ATOM 625 O O . VAL A 1 89 ? 4.980 6.721 17.826 1.00 53.91 89 VAL A O 1
ATOM 628 N N . ASP A 1 90 ? 6.264 6.243 19.589 1.00 63.34 90 ASP A N 1
ATOM 629 C CA . ASP A 1 90 ? 5.851 7.321 20.493 1.00 63.34 90 ASP A CA 1
ATOM 630 C C . ASP A 1 90 ? 6.775 8.547 20.411 1.00 63.34 90 ASP A C 1
ATOM 632 O O . ASP A 1 90 ? 6.732 9.432 21.262 1.00 63.34 90 ASP A O 1
ATOM 636 N N . ARG A 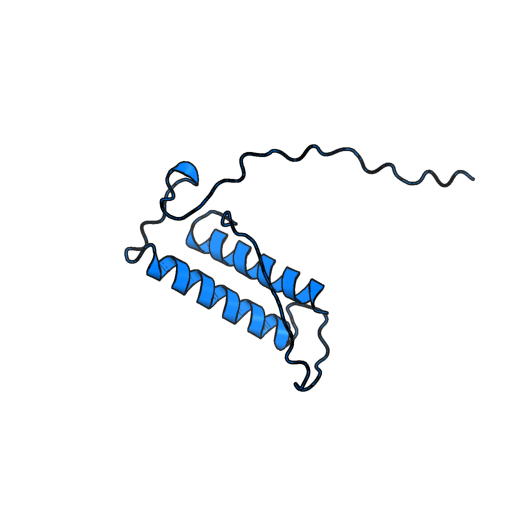1 91 ? 7.615 8.610 19.374 1.00 67.62 91 ARG A N 1
ATOM 637 C CA . ARG A 1 91 ? 8.569 9.697 19.159 1.00 67.62 91 ARG A CA 1
ATOM 638 C C . ARG A 1 91 ? 7.988 10.760 18.239 1.00 67.62 91 ARG A C 1
ATOM 640 O O . ARG A 1 91 ? 7.549 10.460 17.132 1.00 67.62 91 ARG A O 1
ATOM 647 N N . GLU A 1 92 ? 8.067 12.007 18.680 1.00 75.19 92 GLU A N 1
ATOM 648 C CA . GLU A 1 92 ? 7.734 13.178 17.873 1.00 75.19 92 GLU A CA 1
ATOM 649 C C . GLU A 1 92 ? 8.942 13.629 17.041 1.00 75.19 92 GLU A C 1
ATOM 651 O O . GLU A 1 92 ? 10.091 13.577 17.491 1.00 75.19 92 GLU A O 1
ATOM 656 N N . ALA A 1 93 ? 8.692 14.078 15.809 1.00 76.19 93 ALA A N 1
ATOM 657 C CA . ALA A 1 93 ? 9.735 14.626 14.952 1.00 76.19 93 ALA A CA 1
ATOM 658 C C . ALA A 1 93 ? 10.072 16.064 15.375 1.00 76.19 93 ALA A C 1
ATOM 660 O O . ALA A 1 93 ? 9.216 16.946 15.348 1.00 76.19 93 ALA A O 1
ATOM 661 N N . THR A 1 94 ? 11.338 16.333 15.702 1.00 80.44 94 THR A N 1
ATOM 662 C CA . THR A 1 94 ? 11.829 17.710 15.827 1.00 80.44 94 THR A CA 1
ATOM 663 C C . THR A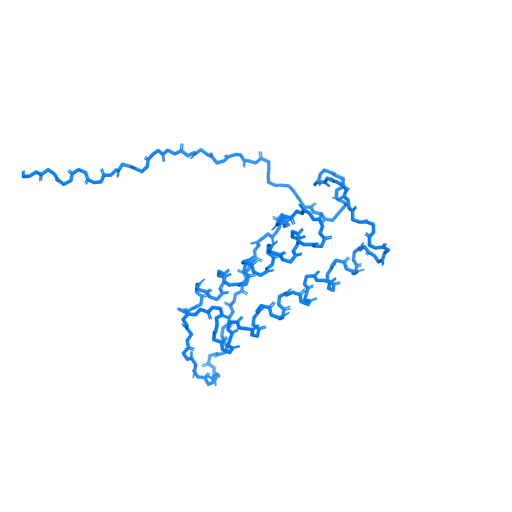 1 94 ? 12.016 18.293 14.430 1.00 80.44 94 THR A C 1
ATOM 665 O O . THR A 1 94 ? 12.981 17.967 13.740 1.00 80.44 94 THR A O 1
ATOM 668 N N . VAL A 1 95 ? 11.084 19.139 13.996 1.00 87.31 95 VAL A N 1
ATOM 669 C CA . VAL A 1 95 ? 11.176 19.841 12.710 1.00 87.31 95 VAL A CA 1
ATOM 670 C C . VAL A 1 95 ? 11.845 21.199 12.887 1.00 87.31 95 VAL A C 1
ATOM 672 O O . VAL A 1 95 ? 11.570 21.934 13.834 1.00 87.31 95 VAL A O 1
ATOM 675 N N . SER A 1 96 ? 12.726 21.545 11.958 1.00 82.25 96 SER A N 1
ATOM 676 C CA . SER A 1 96 ? 13.336 22.867 11.855 1.00 82.25 96 SER A CA 1
ATOM 677 C C . SER A 1 96 ? 13.105 23.421 10.448 1.00 82.25 96 SER A C 1
ATOM 679 O O . SER A 1 96 ? 12.995 22.647 9.492 1.00 82.25 96 SER A O 1
ATOM 681 N N . PRO A 1 97 ? 12.973 24.751 10.298 1.00 82.00 97 PRO A N 1
ATOM 682 C CA . PRO A 1 97 ? 12.792 25.353 8.987 1.00 82.00 97 PRO A CA 1
ATOM 683 C C . PRO A 1 97 ? 13.994 25.021 8.101 1.00 82.00 97 PRO A C 1
ATOM 685 O O . PRO A 1 97 ? 15.147 25.140 8.526 1.00 82.00 97 PRO A O 1
ATOM 688 N N . VAL A 1 98 ? 13.719 24.618 6.860 1.00 78.00 98 VAL A N 1
ATOM 689 C CA . VAL A 1 98 ? 14.757 24.482 5.838 1.00 78.00 98 VAL A CA 1
ATOM 690 C C . VAL A 1 98 ? 15.331 25.876 5.630 1.00 78.00 98 VAL A C 1
ATOM 692 O O . VAL A 1 98 ? 14.607 26.785 5.223 1.00 78.00 98 VAL A O 1
ATOM 695 N N . ARG A 1 99 ? 16.613 26.071 5.957 1.00 76.12 99 ARG A N 1
ATOM 696 C CA . ARG A 1 99 ? 17.307 27.303 5.580 1.00 76.12 99 ARG A CA 1
ATOM 697 C C . ARG A 1 99 ? 17.302 27.343 4.058 1.00 76.12 99 ARG A C 1
ATOM 699 O O . ARG A 1 99 ? 17.959 26.519 3.428 1.00 76.12 99 ARG A O 1
ATOM 706 N N . GLY A 1 100 ? 16.494 28.236 3.494 1.00 66.19 100 GLY A N 1
ATOM 707 C CA . GLY A 1 100 ? 16.600 28.577 2.086 1.00 66.19 100 GLY A CA 1
ATOM 708 C C . GLY A 1 100 ? 18.027 29.034 1.836 1.00 66.19 100 GLY A C 1
ATOM 709 O O . GLY A 1 100 ? 18.583 29.776 2.648 1.00 66.19 100 GLY A O 1
ATOM 710 N N . ASP A 1 101 ? 18.633 28.527 0.773 1.00 63.66 101 ASP A N 1
ATOM 711 C CA . ASP A 1 101 ? 19.938 28.994 0.339 1.00 63.66 101 ASP A CA 1
ATOM 712 C C . ASP A 1 101 ? 19.746 30.451 -0.097 1.00 63.66 101 ASP A C 1
ATOM 714 O O . ASP A 1 101 ? 19.218 30.725 -1.178 1.00 63.66 101 ASP A O 1
ATOM 718 N N . GLU A 1 102 ? 20.073 31.401 0.782 1.00 60.66 102 GLU A N 1
ATOM 719 C CA . GLU A 1 102 ? 20.219 32.800 0.399 1.00 60.66 102 GLU A CA 1
ATOM 720 C C . GLU A 1 102 ? 21.470 32.881 -0.477 1.00 60.66 102 GLU A C 1
ATOM 722 O O . GLU A 1 102 ? 22.558 33.244 -0.033 1.00 60.66 102 GLU A O 1
ATOM 727 N N . SER A 1 103 ? 21.312 32.490 -1.743 1.00 60.16 103 SER A N 1
ATOM 728 C CA . SER A 1 103 ? 22.217 32.879 -2.815 1.00 60.16 103 SER A CA 1
ATOM 729 C C . SER A 1 103 ? 22.125 34.399 -2.932 1.00 60.16 103 SER A C 1
ATOM 731 O O . SER A 1 103 ? 21.254 34.937 -3.616 1.00 60.16 103 SER A O 1
ATOM 733 N N . GLY A 1 104 ? 22.965 35.080 -2.152 1.00 50.41 104 GLY A N 1
ATOM 734 C CA . GLY A 1 104 ? 23.139 36.523 -2.209 1.00 50.41 104 GLY A CA 1
ATOM 735 C C . GLY A 1 104 ? 23.628 36.966 -3.596 1.00 50.41 104 GLY A C 1
ATOM 736 O O . GLY A 1 104 ? 24.285 36.177 -4.281 1.00 50.41 104 GLY A O 1
ATOM 737 N N . PRO A 1 105 ? 23.274 38.193 -4.019 1.00 55.56 105 PRO A N 1
ATOM 738 C CA . PRO A 1 105 ? 23.643 38.751 -5.319 1.00 55.56 105 PRO A CA 1
ATOM 739 C C . PRO A 1 105 ? 25.149 38.989 -5.481 1.00 55.56 105 PRO A C 1
ATOM 741 O O . PRO A 1 105 ? 25.836 39.238 -4.462 1.00 55.56 105 PRO A O 1
#

Solvent-accessible surface area (backbone atoms only — not comparable to full-atom values): 6839 Å² total; per-residue (Å²): 92,68,70,57,50,41,49,44,37,52,51,29,41,23,56,42,36,30,72,75,63,74,42,54,72,58,65,72,77,76,75,86,82,87,76,68,91,89,54,86,87,74,94,65,90,51,57,91,37,75,68,32,43,51,44,33,52,54,38,38,54,50,49,53,52,56,45,41,75,74,31,75,84,68,71,66,55,96,42,78,90,65,34,89,87,59,68,81,82,90,75,80,84,90,82,75,83,79,79,72,84,79,78,71,134

Sequence (105 aa):
ALANLVAVAAEAKAATLLAETGFPGTTTDAVVVGCDPDGEPAAFSGSATAIGEAARVCVRDTVRASLQSRYPDQSFPESVEAAEHGSRVDREATVSPVRGDESGP